Protein AF-A0AA41Z3N3-F1 (afdb_monomer_lite)

InterPro domains:
  IPR011051 RmlC-like cupin domain superfamily [SSF51182] (8-85)
  IPR014710 RmlC-like jelly roll fold [G3DSA:2.60.120.10] (1-46)
  IPR014710 RmlC-like jelly roll fold [G3DSA:2.60.120.10] (47-86)

Foldseek 3Di:
DDDQDVPNFDKDFDDCLQFFATKIWAWDDDDDPPDDDGDIDMDGDPPGDGDDAAQPPGHDDDDDDFDDDPHGRDDDDDDQDPVNNVD

pLDDT: mean 91.2, std 7.06, range [66.44, 98.31]

Secondary structure (DSSP, 8-state):
-----TTSSPPEEPPTTT-SS-EEEEEEE-PPTT----EEEEEEPTT-------BTTB----------BTTBS----PPPPHHHHH-

Organism: NCBI:txid2949735

Structure (mmCIF, N/CA/C/O backbone):
data_AF-A0AA41Z3N3-F1
#
_entry.id   AF-A0AA41Z3N3-F1
#
loop_
_atom_site.group_PDB
_atom_site.id
_atom_site.type_symbol
_atom_site.label_atom_id
_atom_site.label_alt_id
_atom_site.label_comp_id
_atom_site.label_asym_id
_atom_site.label_entity_id
_atom_site.label_seq_id
_atom_site.pdbx_PDB_ins_code
_atom_site.Cartn_x
_atom_site.Cartn_y
_atom_site.Cartn_z
_atom_site.occupancy
_atom_site.B_iso_or_equiv
_atom_site.auth_seq_id
_atom_site.auth_comp_id
_atom_site.auth_asym_id
_atom_site.auth_atom_id
_atom_site.pdbx_PDB_model_num
ATOM 1 N N . MET A 1 1 ? 27.215 -3.416 -10.924 1.00 86.38 1 MET A N 1
ATOM 2 C CA . MET A 1 1 ? 26.600 -3.279 -9.590 1.00 86.38 1 MET A CA 1
ATOM 3 C C . MET A 1 1 ? 26.083 -1.864 -9.501 1.00 86.38 1 MET A C 1
ATOM 5 O O . MET A 1 1 ? 26.885 -0.951 -9.641 1.00 86.38 1 MET A O 1
ATOM 9 N N . ASP A 1 2 ? 24.773 -1.705 -9.370 1.00 89.56 2 ASP A N 1
ATOM 10 C CA . ASP A 1 2 ? 24.134 -0.402 -9.192 1.00 89.56 2 ASP A CA 1
ATOM 11 C C . ASP A 1 2 ? 23.661 -0.291 -7.740 1.00 89.56 2 ASP A C 1
ATOM 13 O O . ASP A 1 2 ? 23.109 -1.252 -7.200 1.00 89.56 2 ASP A O 1
ATOM 17 N N . ILE A 1 3 ? 23.949 0.835 -7.087 1.00 93.00 3 ILE A N 1
ATOM 18 C CA . ILE A 1 3 ? 23.627 1.064 -5.675 1.00 93.00 3 ILE A CA 1
ATOM 19 C C . ILE A 1 3 ? 22.867 2.376 -5.5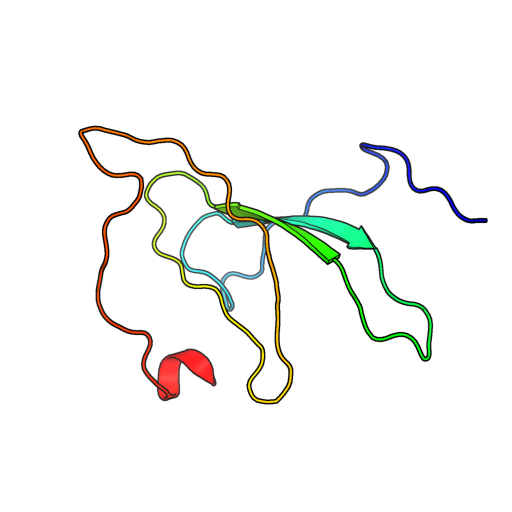70 1.00 93.00 3 ILE A C 1
ATOM 21 O O . ILE A 1 3 ? 23.442 3.458 -5.689 1.00 93.00 3 ILE A O 1
ATOM 25 N N . LYS A 1 4 ? 21.585 2.271 -5.233 1.00 93.25 4 LYS A N 1
ATOM 26 C CA . LYS A 1 4 ? 20.756 3.417 -4.876 1.00 93.25 4 LYS A CA 1
ATOM 27 C C . LYS A 1 4 ? 20.877 3.657 -3.378 1.00 93.25 4 LYS A C 1
ATOM 29 O O . LYS A 1 4 ? 20.529 2.794 -2.574 1.00 93.25 4 LYS A O 1
ATOM 34 N N . ARG A 1 5 ? 21.439 4.801 -2.986 1.00 95.38 5 ARG A N 1
ATOM 35 C CA . ARG A 1 5 ? 21.612 5.137 -1.565 1.00 95.38 5 ARG A CA 1
ATOM 36 C C . ARG A 1 5 ? 20.279 5.549 -0.943 1.00 95.38 5 ARG A C 1
ATOM 38 O O . ARG A 1 5 ? 19.413 6.084 -1.633 1.00 95.38 5 ARG A O 1
ATOM 45 N N . SER A 1 6 ? 20.140 5.349 0.365 1.00 94.88 6 SER A N 1
ATOM 46 C CA . SER A 1 6 ? 19.010 5.910 1.114 1.00 94.88 6 SER A CA 1
ATOM 47 C C . SER A 1 6 ? 18.901 7.422 0.861 1.00 94.88 6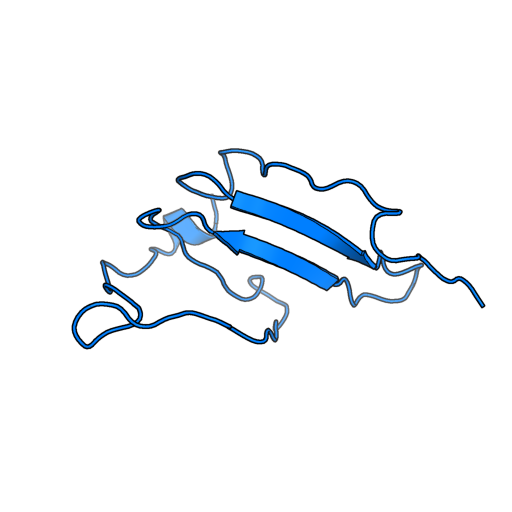 SER A C 1
ATOM 49 O O . SER A 1 6 ? 19.923 8.110 0.826 1.00 94.88 6 SER A O 1
ATOM 51 N N . GLY A 1 7 ? 17.684 7.909 0.605 1.00 93.88 7 GLY A N 1
ATOM 52 C CA . GLY A 1 7 ? 17.401 9.309 0.266 1.00 93.88 7 GLY A CA 1
ATOM 53 C C . GLY A 1 7 ? 17.773 9.747 -1.158 1.00 93.88 7 GLY A C 1
ATOM 54 O O . GLY A 1 7 ? 17.556 10.902 -1.504 1.00 93.88 7 GLY A O 1
ATOM 55 N N . SER A 1 8 ? 18.329 8.865 -2.002 1.00 94.56 8 SER A N 1
ATOM 56 C CA . SER A 1 8 ? 18.665 9.215 -3.398 1.00 94.56 8 SER A CA 1
ATOM 57 C C . SER A 1 8 ? 17.476 9.169 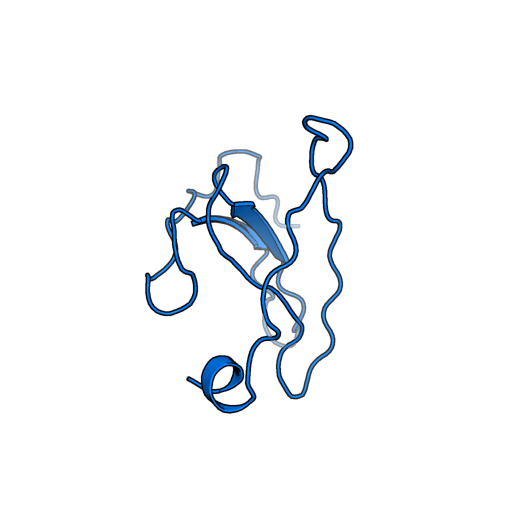-4.361 1.00 94.56 8 SER A C 1
ATOM 59 O O . SER A 1 8 ? 17.569 9.686 -5.471 1.00 94.56 8 SER A O 1
ATOM 61 N N . GLN A 1 9 ? 16.372 8.548 -3.947 1.00 93.69 9 GLN A N 1
ATOM 62 C CA . GLN A 1 9 ? 15.128 8.477 -4.705 1.00 93.69 9 GLN A CA 1
ATOM 63 C C . GLN A 1 9 ? 14.076 9.299 -3.964 1.00 93.69 9 GLN A C 1
ATOM 65 O O . GLN A 1 9 ? 13.928 9.144 -2.755 1.00 93.69 9 GLN A O 1
ATOM 70 N N . ALA A 1 10 ? 13.399 10.197 -4.678 1.00 93.50 10 ALA A N 1
ATOM 71 C CA . ALA A 1 10 ? 12.376 11.049 -4.089 1.00 93.50 10 ALA A CA 1
ATOM 72 C C . ALA A 1 10 ? 11.089 10.257 -3.831 1.00 93.50 10 ALA A C 1
ATOM 74 O O . ALA A 1 10 ? 10.671 9.466 -4.678 1.00 93.50 10 ALA A O 1
ATOM 75 N N . SER A 1 11 ? 10.458 10.522 -2.691 1.00 94.44 11 SER A N 1
ATOM 76 C CA . SER A 1 11 ? 9.118 10.035 -2.372 1.00 94.44 11 SER A CA 1
ATOM 77 C C . SER A 1 11 ? 8.086 10.683 -3.298 1.00 94.44 11 SER A C 1
ATOM 79 O O . SER A 1 11 ? 8.148 11.888 -3.569 1.00 94.44 11 SER A O 1
ATOM 81 N N . GLY A 1 12 ? 7.124 9.893 -3.763 1.00 90.94 12 GLY A N 1
ATOM 82 C CA . GLY A 1 12 ? 5.937 10.365 -4.467 1.00 90.94 12 GLY A CA 1
ATOM 83 C C . GLY A 1 12 ? 4.718 10.365 -3.548 1.00 90.94 12 GLY A C 1
ATOM 84 O O . GLY A 1 12 ? 4.600 9.509 -2.673 1.00 90.94 12 GLY A O 1
ATOM 85 N N . LYS A 1 13 ? 3.803 11.317 -3.759 1.00 86.31 13 LYS A N 1
ATOM 86 C CA . LYS A 1 13 ? 2.408 11.147 -3.330 1.00 86.31 13 LYS A CA 1
ATOM 87 C C . LYS A 1 13 ? 1.673 10.413 -4.435 1.00 86.31 13 LYS A C 1
ATOM 89 O O . LYS A 1 13 ? 1.819 10.792 -5.598 1.00 86.31 13 LYS A O 1
ATOM 94 N N . GLU A 1 14 ? 0.908 9.399 -4.069 1.00 78.44 14 GLU A N 1
ATOM 95 C CA . GLU A 1 14 ? 0.195 8.598 -5.057 1.00 78.44 14 GLU A CA 1
ATOM 96 C C . GLU A 1 14 ? -0.913 9.378 -5.772 1.00 78.44 14 GLU A C 1
ATOM 98 O O . GLU A 1 14 ? -1.466 10.335 -5.213 1.00 78.44 14 GLU A O 1
ATOM 103 N N . PRO A 1 15 ? -1.268 8.969 -7.005 1.00 72.12 15 PRO A N 1
ATOM 104 C CA . PRO A 1 15 ? -2.490 9.418 -7.650 1.00 72.12 15 PRO A CA 1
ATOM 105 C C . PRO A 1 15 ? -3.705 9.053 -6.788 1.00 72.12 15 PRO A C 1
ATOM 107 O O . PRO A 1 15 ? -3.839 7.919 -6.329 1.00 72.12 15 PRO A O 1
ATOM 110 N N . ALA A 1 16 ? -4.621 10.008 -6.615 1.00 68.81 16 ALA A N 1
ATOM 111 C CA . ALA A 1 16 ? -5.856 9.823 -5.844 1.00 68.81 16 ALA A CA 1
ATOM 112 C C . ALA A 1 16 ? -6.776 8.719 -6.404 1.00 68.81 16 ALA A C 1
ATOM 114 O O . ALA A 1 16 ? -7.726 8.312 -5.742 1.00 68.81 16 ALA A O 1
ATOM 115 N N . ASP A 1 17 ? -6.490 8.238 -7.614 1.00 70.50 17 ASP A N 1
ATOM 116 C CA . ASP A 1 17 ? -7.259 7.198 -8.288 1.00 70.50 17 ASP A CA 1
ATOM 117 C C . ASP A 1 17 ? -7.004 5.803 -7.692 1.00 70.50 17 ASP A C 1
ATOM 119 O O . ASP A 1 17 ? -7.843 4.922 -7.833 1.00 70.50 17 ASP A O 1
ATOM 123 N N . TRP A 1 18 ? -5.866 5.581 -7.019 1.00 68.25 18 TRP A N 1
ATOM 124 C CA . TRP A 1 18 ? -5.494 4.256 -6.490 1.00 68.25 18 TRP A CA 1
ATOM 125 C C . TRP A 1 18 ? -5.735 4.114 -4.987 1.00 68.25 18 TRP A C 1
ATOM 127 O O . TRP A 1 18 ? -5.920 3.006 -4.485 1.00 68.25 18 TRP A O 1
ATOM 137 N N . PHE A 1 19 ? -5.753 5.231 -4.257 1.00 74.31 19 PHE A N 1
ATOM 138 C CA . PHE A 1 19 ? -5.904 5.245 -2.808 1.00 74.31 19 PHE A CA 1
ATOM 139 C C . PHE A 1 19 ? -6.842 6.361 -2.364 1.00 74.31 19 PHE A C 1
ATOM 141 O O . PHE A 1 19 ? -6.815 7.471 -2.890 1.00 74.31 19 PHE A O 1
ATOM 148 N N . THR A 1 20 ? -7.634 6.084 -1.329 1.00 74.19 20 THR A N 1
ATOM 149 C CA . THR A 1 20 ? -8.305 7.141 -0.571 1.00 74.19 20 THR A CA 1
ATOM 150 C C . THR A 1 20 ? -7.375 7.585 0.558 1.00 74.19 20 THR A C 1
ATOM 152 O O . THR A 1 20 ? -6.841 6.745 1.279 1.00 74.19 20 THR A O 1
ATOM 155 N N . GLY A 1 21 ? -7.169 8.895 0.701 1.00 77.50 21 GLY A N 1
ATOM 156 C CA . GLY A 1 21 ? -6.309 9.460 1.742 1.00 77.50 21 GLY A CA 1
ATOM 157 C C . GLY A 1 21 ? -4.890 9.805 1.297 1.00 77.50 21 GLY A C 1
ATOM 158 O O . GLY A 1 21 ? -4.569 9.805 0.108 1.00 77.50 21 GLY A O 1
ATOM 159 N N . ILE A 1 22 ? -4.032 10.149 2.259 1.00 88.00 22 ILE A N 1
ATOM 160 C CA . ILE A 1 22 ? -2.624 10.468 1.997 1.00 88.00 22 ILE A CA 1
ATOM 161 C C . ILE A 1 22 ? -1.786 9.186 2.035 1.00 88.00 22 ILE A C 1
ATOM 163 O O . ILE A 1 22 ? -1.621 8.555 3.080 1.00 88.00 22 ILE A O 1
ATOM 167 N N . VAL A 1 23 ? -1.214 8.844 0.880 1.00 91.81 23 VAL A N 1
ATOM 168 C CA . VAL A 1 23 ? -0.303 7.709 0.709 1.00 91.81 23 VAL A CA 1
ATOM 169 C C . VAL A 1 23 ? 1.000 8.185 0.084 1.00 91.81 23 VAL A C 1
ATOM 171 O O . VAL A 1 23 ? 1.002 8.925 -0.907 1.00 91.81 23 VAL A O 1
ATOM 174 N N . TRP A 1 24 ? 2.108 7.746 0.671 1.00 94.31 24 TRP A N 1
ATOM 175 C CA . TRP A 1 24 ? 3.451 7.979 0.159 1.00 94.31 24 TRP A CA 1
ATOM 176 C C . TRP A 1 24 ? 4.028 6.693 -0.409 1.00 94.31 24 TRP A C 1
ATOM 178 O O . TRP A 1 24 ? 3.941 5.641 0.227 1.00 94.31 24 TRP A O 1
ATOM 188 N N . ILE A 1 25 ? 4.660 6.797 -1.576 1.00 93.25 25 ILE A N 1
ATOM 189 C CA . ILE A 1 25 ? 5.429 5.712 -2.179 1.00 93.25 25 ILE A CA 1
ATOM 190 C C . ILE A 1 25 ? 6.879 6.144 -2.350 1.00 93.25 25 ILE A C 1
ATOM 192 O O . ILE A 1 25 ? 7.204 7.102 -3.054 1.00 93.25 25 ILE A O 1
ATOM 196 N N . ASP A 1 26 ? 7.763 5.376 -1.725 1.00 95.50 26 ASP A N 1
ATOM 197 C CA . ASP A 1 26 ? 9.205 5.468 -1.867 1.00 95.50 26 ASP A CA 1
ATOM 198 C C . ASP A 1 26 ? 9.681 4.328 -2.781 1.00 95.50 26 ASP A C 1
ATOM 200 O O . ASP A 1 26 ? 9.701 3.159 -2.369 1.00 95.50 26 ASP A O 1
ATOM 204 N N . PRO A 1 27 ? 10.073 4.615 -4.034 1.00 93.88 27 PRO A N 1
ATOM 205 C CA . PRO A 1 27 ? 10.543 3.577 -4.939 1.00 93.88 27 PRO A CA 1
ATOM 206 C C . PRO A 1 27 ? 11.869 2.998 -4.435 1.00 93.88 27 PRO A C 1
ATOM 208 O O . PRO A 1 27 ? 12.811 3.733 -4.135 1.00 93.88 27 PRO A O 1
ATOM 211 N N . LEU A 1 28 ? 11.976 1.666 -4.378 1.00 94.00 28 LEU A N 1
ATOM 212 C CA . LEU A 1 28 ? 13.200 0.976 -3.957 1.00 94.00 28 LEU A CA 1
ATOM 213 C C . LEU A 1 28 ? 13.961 0.445 -5.171 1.00 94.00 28 LEU A C 1
ATOM 215 O O . LEU A 1 28 ? 15.134 0.781 -5.363 1.00 94.00 28 LEU A O 1
ATOM 219 N N . ASN A 1 29 ? 13.291 -0.308 -6.044 1.00 93.25 29 ASN A N 1
ATOM 220 C CA . ASN A 1 29 ? 13.849 -0.736 -7.323 1.00 93.25 29 ASN A CA 1
ATOM 221 C C . ASN A 1 29 ? 12.833 -0.6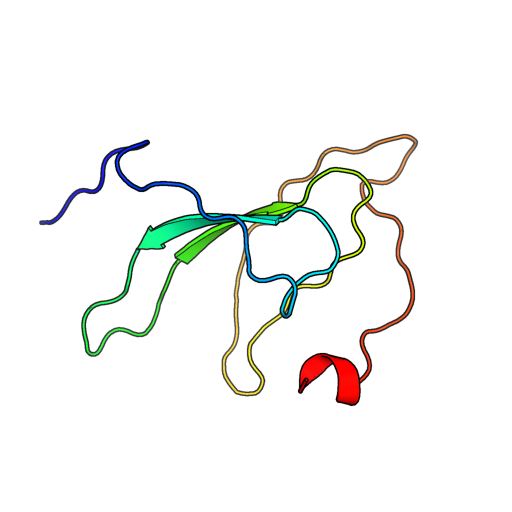04 -8.465 1.00 93.25 29 ASN A C 1
ATOM 223 O O . ASN A 1 29 ? 11.625 -0.661 -8.272 1.00 93.25 29 ASN A O 1
ATOM 227 N N . ASN A 1 30 ? 13.370 -0.464 -9.676 1.00 90.44 30 ASN A N 1
ATOM 228 C CA . ASN A 1 30 ? 12.626 -0.661 -10.911 1.00 90.44 30 ASN A CA 1
ATOM 229 C C . ASN A 1 30 ? 13.303 -1.830 -11.637 1.00 90.44 30 ASN A C 1
ATOM 231 O O . ASN A 1 30 ? 14.519 -1.745 -11.858 1.00 90.44 30 ASN A O 1
ATOM 235 N N . PRO A 1 31 ? 12.603 -2.938 -11.920 1.00 91.69 31 PRO A N 1
ATOM 236 C CA . PRO A 1 31 ? 13.244 -4.100 -12.507 1.00 91.69 31 PRO A CA 1
ATOM 237 C C . PRO A 1 31 ? 13.669 -3.804 -13.956 1.00 91.69 31 PRO A C 1
ATOM 239 O O . PRO A 1 31 ? 12.857 -3.315 -14.738 1.00 91.69 31 PRO A O 1
ATOM 242 N N . PRO A 1 32 ? 14.928 -4.077 -14.344 1.00 92.75 32 PRO A N 1
ATOM 243 C CA . PRO A 1 32 ? 15.316 -4.023 -15.747 1.00 92.75 32 PRO A CA 1
ATOM 244 C C . PRO A 1 32 ? 14.699 -5.204 -16.498 1.00 92.75 32 PRO A C 1
ATOM 246 O O . PRO A 1 32 ? 14.603 -6.301 -15.948 1.00 92.75 32 PRO A O 1
ATOM 249 N N . GLU A 1 33 ? 14.355 -5.021 -17.770 1.00 93.88 33 GLU A N 1
ATOM 250 C CA . GLU A 1 33 ? 13.907 -6.131 -18.616 1.00 93.88 33 GLU A CA 1
ATOM 251 C C . GLU A 1 33 ? 14.953 -7.264 -18.648 1.00 93.88 33 GLU A C 1
ATOM 253 O O . GLU A 1 33 ? 16.152 -6.983 -18.779 1.00 93.88 33 GLU A O 1
ATOM 258 N N . PRO A 1 34 ? 14.550 -8.548 -18.536 1.00 95.69 34 PRO A N 1
ATOM 259 C CA . PRO A 1 34 ? 13.180 -9.084 -18.460 1.00 95.69 34 PRO A CA 1
ATOM 260 C C . PRO A 1 34 ? 12.674 -9.354 -17.024 1.00 95.69 34 PRO A C 1
ATOM 262 O O . PRO A 1 34 ? 11.739 -10.137 -16.822 1.00 95.69 34 PRO A O 1
ATOM 265 N N . ALA A 1 35 ? 13.337 -8.811 -15.998 1.00 96.00 35 ALA A N 1
ATOM 266 C CA . ALA A 1 35 ? 12.930 -9.008 -14.612 1.00 96.00 35 ALA A CA 1
ATOM 267 C C . ALA A 1 35 ? 11.573 -8.338 -14.345 1.00 96.00 35 ALA A C 1
ATOM 269 O O . ALA A 1 35 ? 11.239 -7.318 -14.935 1.00 96.00 35 ALA A O 1
ATOM 270 N N . ARG A 1 36 ? 10.788 -8.910 -13.426 1.00 93.25 36 ARG A N 1
ATOM 271 C CA . ARG A 1 36 ? 9.419 -8.437 -13.135 1.00 93.25 36 ARG A CA 1
ATOM 272 C C . ARG A 1 36 ? 9.171 -8.061 -11.676 1.00 93.25 36 ARG A C 1
ATOM 274 O O . ARG A 1 36 ? 8.049 -7.733 -11.316 1.00 93.25 36 ARG A O 1
ATOM 281 N N . VAL A 1 37 ? 10.193 -8.134 -10.823 1.00 94.50 37 VAL A N 1
ATOM 282 C CA . VAL A 1 37 ? 10.052 -7.850 -9.388 1.00 94.50 37 VAL A CA 1
ATOM 283 C C . VAL A 1 37 ? 10.405 -6.391 -9.117 1.00 94.50 37 VAL A C 1
ATOM 285 O O . VAL A 1 37 ? 11.583 -6.034 -9.038 1.00 94.50 37 VAL A O 1
ATOM 288 N N . GLY A 1 38 ? 9.371 -5.563 -8.991 1.00 93.88 38 GLY A N 1
ATOM 289 C CA . GLY A 1 38 ? 9.461 -4.210 -8.446 1.00 93.88 38 GLY A CA 1
ATOM 290 C C . GLY A 1 38 ? 9.194 -4.187 -6.943 1.00 93.88 38 GLY A C 1
ATOM 291 O O . GLY A 1 38 ? 8.570 -5.096 -6.395 1.00 93.88 38 GLY A O 1
ATOM 292 N N . MET A 1 39 ? 9.694 -3.153 -6.278 1.00 95.44 39 MET A N 1
ATOM 293 C CA . MET A 1 39 ? 9.609 -2.964 -4.838 1.00 95.44 39 MET A CA 1
ATOM 294 C C . MET A 1 39 ? 9.502 -1.477 -4.532 1.00 95.44 39 MET A C 1
ATOM 296 O O . MET A 1 39 ? 10.264 -0.654 -5.052 1.00 95.44 39 MET A O 1
ATOM 300 N N . ALA A 1 40 ? 8.604 -1.164 -3.612 1.00 94.69 40 ALA A N 1
ATOM 301 C CA . ALA A 1 40 ? 8.470 0.146 -3.013 1.00 94.69 40 ALA A CA 1
ATOM 302 C C . ALA A 1 40 ? 8.214 0.002 -1.510 1.00 94.69 40 ALA A C 1
ATOM 304 O O . ALA A 1 40 ? 7.746 -1.042 -1.049 1.00 94.69 40 ALA A O 1
ATOM 305 N N . LEU A 1 41 ? 8.533 1.050 -0.759 1.00 96.31 41 LEU A N 1
ATOM 306 C CA . LEU A 1 41 ? 8.015 1.261 0.586 1.00 96.31 41 LEU A CA 1
ATOM 307 C C . LEU A 1 41 ? 6.755 2.124 0.455 1.00 96.31 41 LEU A C 1
ATOM 309 O O . LEU A 1 41 ? 6.780 3.147 -0.223 1.00 96.31 41 LEU A O 1
ATOM 313 N N . VAL A 1 42 ? 5.662 1.686 1.077 1.00 94.75 42 VAL A N 1
ATOM 314 C CA . VAL A 1 42 ? 4.370 2.382 1.049 1.00 94.75 42 VAL A CA 1
ATOM 315 C C . VAL A 1 42 ? 4.020 2.804 2.469 1.00 94.75 42 VAL A C 1
ATOM 317 O O . VAL A 1 42 ? 4.049 1.972 3.377 1.00 94.75 42 VAL A O 1
ATOM 320 N N . THR A 1 43 ? 3.694 4.083 2.653 1.00 95.88 43 THR A N 1
ATOM 321 C CA . THR A 1 43 ? 3.264 4.644 3.940 1.00 95.88 43 THR A CA 1
ATOM 322 C C . THR A 1 43 ? 1.847 5.182 3.812 1.00 95.88 43 THR A C 1
ATOM 324 O O . THR A 1 43 ? 1.596 6.075 3.005 1.00 95.88 43 THR A O 1
ATOM 327 N N . PHE A 1 44 ? 0.939 4.656 4.632 1.00 94.44 44 PHE A N 1
ATOM 328 C CA . PHE A 1 44 ? -0.426 5.155 4.779 1.00 94.44 44 PHE A CA 1
ATOM 329 C C . PHE A 1 44 ? -0.479 6.086 5.990 1.00 94.44 44 PHE A C 1
ATOM 331 O O . PHE A 1 44 ? -0.067 5.686 7.082 1.00 94.44 44 PHE A O 1
ATOM 338 N N . GLU A 1 45 ? -0.955 7.319 5.810 1.00 94.44 45 GLU A N 1
ATOM 339 C CA . GLU A 1 45 ? -1.129 8.230 6.944 1.00 94.44 45 GLU A CA 1
ATOM 340 C C . GLU A 1 45 ? -2.206 7.710 7.922 1.00 94.44 45 GLU A C 1
ATOM 342 O O . GLU A 1 45 ? -3.113 6.963 7.530 1.00 94.44 45 GLU A O 1
ATOM 347 N N . PRO A 1 46 ? -2.133 8.082 9.214 1.00 93.62 46 PRO A N 1
ATOM 348 C CA . PRO A 1 46 ? -3.079 7.609 10.215 1.00 93.62 46 PRO A CA 1
ATOM 349 C C . PRO A 1 46 ? -4.534 7.934 9.868 1.00 93.62 46 PRO A C 1
ATOM 351 O O . PRO A 1 46 ? -4.865 9.057 9.499 1.00 93.62 46 PRO A O 1
ATOM 354 N N . SER A 1 47 ? -5.426 6.979 10.133 1.00 89.19 47 SER A N 1
ATOM 355 C CA . SER A 1 47 ? -6.883 7.097 9.931 1.00 89.19 47 SER A CA 1
ATOM 356 C C . SER A 1 47 ? -7.345 7.207 8.472 1.00 89.19 47 SER A C 1
ATOM 358 O O . SER A 1 47 ? -8.519 7.492 8.237 1.00 89.19 47 SER A O 1
ATOM 360 N N . GLU A 1 48 ? -6.473 6.942 7.497 1.00 90.81 48 GLU A N 1
ATOM 361 C CA . GLU A 1 48 ? -6.864 6.876 6.089 1.00 90.81 48 GLU A CA 1
ATOM 362 C C . GLU A 1 48 ? -7.413 5.495 5.719 1.00 90.81 48 GLU A C 1
ATOM 364 O O . GLU A 1 48 ? -6.804 4.456 5.999 1.00 90.81 48 GLU A O 1
ATOM 369 N N . LYS A 1 49 ? -8.573 5.473 5.054 1.00 90.88 49 LYS A N 1
ATOM 370 C CA . LYS A 1 49 ? -9.181 4.234 4.560 1.00 90.88 49 LYS A CA 1
ATOM 371 C C . LYS A 1 49 ? -8.443 3.758 3.314 1.00 90.88 49 LYS A C 1
ATOM 373 O O . LYS A 1 49 ? -8.477 4.418 2.284 1.00 90.88 49 LYS A O 1
ATOM 378 N N . HIS A 1 50 ? -7.866 2.567 3.377 1.00 91.19 50 HIS A N 1
ATOM 379 C CA . HIS A 1 50 ? -7.113 1.999 2.267 1.00 91.19 50 HIS A CA 1
ATOM 380 C C . HIS A 1 50 ? -7.301 0.485 2.164 1.00 91.19 50 HIS A C 1
ATOM 382 O O . HIS A 1 50 ? -7.795 -0.173 3.080 1.00 91.19 50 HIS A O 1
ATOM 388 N N . TRP A 1 51 ? -6.888 -0.057 1.023 1.00 91.12 51 TRP A N 1
ATOM 389 C CA . TRP A 1 51 ? -6.747 -1.484 0.779 1.00 91.12 51 TRP A CA 1
ATOM 390 C C . TRP A 1 51 ? -5.469 -1.721 -0.027 1.00 91.12 51 TRP A C 1
ATOM 392 O O . TRP A 1 51 ? -4.956 -0.822 -0.690 1.00 91.12 51 TRP A O 1
ATOM 402 N N . HIS A 1 52 ? -4.925 -2.929 0.057 1.00 91.62 52 HIS A N 1
ATOM 403 C CA . HIS A 1 52 ? -3.761 -3.331 -0.722 1.00 91.62 52 HIS A CA 1
ATOM 404 C C . HIS A 1 52 ? -3.826 -4.832 -1.001 1.00 91.62 52 HIS A C 1
ATOM 406 O O . HIS A 1 52 ? -4.278 -5.618 -0.164 1.00 91.62 52 HIS A O 1
ATOM 412 N N . GLY A 1 53 ? -3.358 -5.247 -2.173 1.00 92.31 53 GLY A N 1
ATOM 413 C CA . GLY A 1 53 ? -3.457 -6.633 -2.608 1.00 92.31 53 GLY A CA 1
ATOM 414 C C . GLY A 1 53 ? -2.594 -6.939 -3.822 1.00 92.31 53 GLY A C 1
ATOM 415 O O . GLY A 1 53 ? -1.875 -6.089 -4.343 1.00 92.31 53 GLY A O 1
ATOM 416 N N . ALA A 1 54 ? -2.643 -8.200 -4.236 1.00 93.75 54 ALA A N 1
ATOM 417 C CA . ALA A 1 54 ? -2.024 -8.658 -5.467 1.00 93.75 54 ALA A CA 1
ATOM 418 C C . ALA A 1 54 ? -2.748 -8.089 -6.699 1.00 93.75 54 ALA A C 1
ATOM 420 O O . ALA A 1 54 ? -3.933 -7.767 -6.641 1.00 93.75 54 ALA A O 1
ATOM 421 N N . ALA A 1 55 ? -2.045 -8.027 -7.830 1.00 91.25 55 ALA A N 1
ATOM 422 C CA . ALA A 1 55 ? -2.689 -7.781 -9.116 1.00 91.25 55 ALA A CA 1
ATOM 423 C C . ALA A 1 55 ? -3.572 -8.989 -9.506 1.00 91.25 55 ALA A C 1
ATOM 425 O O . ALA A 1 55 ? -3.289 -10.105 -9.056 1.00 91.25 55 ALA A O 1
ATOM 426 N N . PRO A 1 56 ? -4.566 -8.830 -10.407 1.00 92.06 56 PRO A N 1
ATOM 427 C CA . PRO A 1 56 ? -5.518 -9.896 -10.750 1.00 92.06 56 PRO A CA 1
ATOM 428 C C . PRO A 1 56 ? -4.880 -11.219 -11.201 1.00 92.06 56 PRO A C 1
ATOM 430 O O . PRO A 1 56 ? -5.467 -12.286 -11.045 1.00 92.06 56 PRO A O 1
ATOM 433 N N . THR A 1 57 ? -3.675 -11.162 -11.774 1.00 95.19 57 THR A N 1
ATOM 434 C CA . THR A 1 57 ? -2.987 -12.324 -12.358 1.00 95.19 57 THR A CA 1
ATOM 435 C C . THR A 1 57 ? -1.605 -12.597 -11.764 1.00 95.19 57 THR A C 1
ATOM 437 O O . THR A 1 57 ? -0.922 -13.512 -12.224 1.00 95.19 57 THR A O 1
ATOM 440 N N . THR A 1 58 ? -1.156 -11.808 -10.783 1.00 93.69 58 THR A N 1
ATOM 441 C CA . THR A 1 58 ? 0.221 -11.878 -10.271 1.00 93.69 58 THR A CA 1
ATOM 442 C C . THR A 1 58 ? 0.228 -11.724 -8.761 1.00 93.69 58 THR A C 1
ATOM 444 O O . THR A 1 58 ? -0.171 -10.685 -8.245 1.00 93.69 58 THR A O 1
ATOM 447 N N . ALA A 1 59 ? 0.733 -12.740 -8.059 1.00 95.38 59 ALA A N 1
ATOM 448 C CA . ALA A 1 59 ? 0.872 -12.710 -6.608 1.00 95.38 59 ALA A CA 1
ATOM 449 C C . ALA A 1 59 ? 1.802 -11.578 -6.133 1.00 95.38 59 ALA A C 1
ATOM 451 O O . ALA A 1 59 ? 2.764 -11.216 -6.812 1.00 95.38 59 ALA A O 1
ATOM 452 N N . MET A 1 60 ? 1.532 -11.070 -4.932 1.00 96.50 60 MET A N 1
ATOM 453 C CA . MET A 1 60 ? 2.313 -10.039 -4.252 1.00 96.50 60 MET A CA 1
ATOM 454 C C . MET A 1 60 ? 2.624 -10.502 -2.826 1.00 96.50 60 MET A C 1
ATOM 456 O O . MET A 1 60 ? 1.801 -11.164 -2.195 1.00 96.50 60 MET A O 1
ATOM 460 N N . THR A 1 61 ? 3.807 -10.145 -2.330 1.00 96.75 61 THR A N 1
ATOM 461 C CA . THR A 1 61 ? 4.204 -10.325 -0.930 1.00 96.75 61 THR A CA 1
ATOM 462 C C . THR A 1 61 ? 4.673 -8.985 -0.391 1.00 96.75 61 THR A C 1
ATOM 464 O O . THR A 1 61 ? 5.422 -8.279 -1.066 1.00 96.75 61 THR A O 1
ATOM 467 N N . HIS A 1 62 ? 4.298 -8.668 0.844 1.00 97.31 62 HIS A N 1
ATOM 468 C CA . HIS A 1 62 ? 4.808 -7.504 1.555 1.00 97.31 62 HIS A CA 1
ATOM 469 C C . HIS A 1 62 ? 5.029 -7.820 3.035 1.00 97.31 62 HIS A C 1
ATOM 4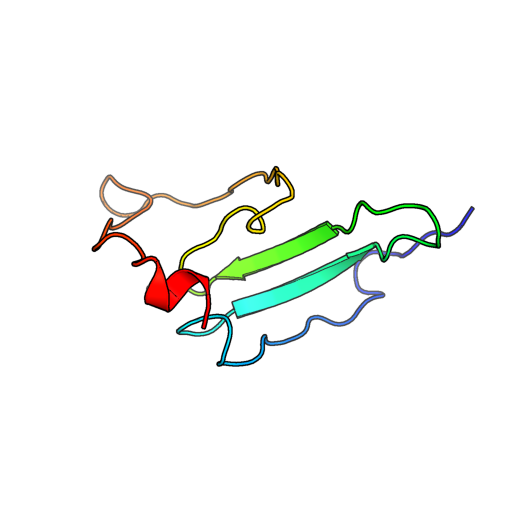71 O O . HIS A 1 62 ? 4.503 -8.795 3.572 1.00 97.31 62 HIS A O 1
ATOM 477 N N . ILE A 1 63 ? 5.825 -6.976 3.687 1.00 98.31 63 ILE A N 1
ATOM 478 C CA . ILE A 1 63 ? 5.928 -6.921 5.143 1.00 98.31 63 ILE A CA 1
ATOM 479 C C . ILE A 1 63 ? 5.060 -5.745 5.585 1.00 98.31 63 ILE A C 1
ATOM 481 O O . ILE A 1 63 ? 5.269 -4.627 5.120 1.00 98.31 63 ILE A O 1
ATOM 485 N N . ALA A 1 64 ? 4.088 -5.998 6.458 1.00 97.06 64 ALA A N 1
ATOM 486 C CA . ALA A 1 64 ? 3.267 -4.958 7.067 1.00 97.06 64 ALA A CA 1
ATOM 487 C C . ALA A 1 64 ? 3.841 -4.590 8.441 1.00 97.06 64 ALA A C 1
ATOM 489 O O . ALA A 1 64 ? 4.073 -5.469 9.276 1.00 97.06 64 ALA A O 1
ATOM 490 N N . ILE A 1 65 ? 4.101 -3.300 8.660 1.00 97.50 65 ILE A N 1
ATOM 491 C CA . ILE A 1 65 ? 4.606 -2.760 9.925 1.00 97.50 65 ILE A CA 1
ATOM 492 C C . ILE A 1 65 ? 3.636 -1.674 10.367 1.00 97.50 65 ILE A C 1
ATOM 494 O O . ILE A 1 65 ? 3.408 -0.710 9.645 1.00 97.50 65 ILE A O 1
ATOM 498 N N . GLN A 1 66 ? 3.068 -1.847 11.552 1.00 95.81 66 GLN A N 1
ATOM 499 C CA . GLN A 1 66 ? 2.014 -0.992 12.079 1.00 95.81 66 GLN A CA 1
ATOM 500 C C . GLN A 1 66 ? 2.057 -0.996 13.602 1.00 95.81 66 GLN A C 1
ATOM 502 O O . GLN A 1 66 ? 2.277 -2.034 14.236 1.00 95.81 66 GLN A O 1
ATOM 507 N N . GLU A 1 67 ? 1.841 0.176 14.183 1.00 95.81 67 GLU A N 1
ATOM 508 C CA . GLU A 1 67 ? 1.702 0.333 15.623 1.00 95.81 67 GLU A CA 1
ATOM 509 C C . GLU A 1 67 ? 0.273 0.004 16.061 1.00 95.81 67 GLU A C 1
ATOM 511 O O . GLU A 1 67 ? -0.667 -0.042 15.270 1.00 95.81 67 GLU A O 1
ATOM 516 N N . LYS A 1 68 ? 0.108 -0.255 17.356 1.00 95.31 68 LYS A N 1
ATOM 517 C CA . LYS A 1 68 ? -1.173 -0.613 17.957 1.00 95.31 68 LYS A CA 1
ATOM 518 C C . LYS A 1 68 ? -1.684 0.546 18.802 1.00 95.31 68 LYS A C 1
ATOM 520 O O . LYS A 1 68 ? -0.990 0.965 19.727 1.00 95.31 68 LYS A O 1
ATOM 525 N N . LEU A 1 69 ? -2.926 0.969 18.574 1.00 92.88 69 LEU A N 1
ATOM 526 C CA . LEU A 1 69 ? -3.622 1.950 19.405 1.00 92.88 69 LEU A CA 1
ATOM 527 C C . LEU A 1 69 ? -4.843 1.293 20.063 1.00 92.88 69 LEU A C 1
ATOM 529 O O . LEU A 1 69 ? -5.589 0.553 19.434 1.00 92.88 69 LEU A O 1
ATOM 533 N N . SER A 1 70 ? -5.039 1.506 21.365 1.00 93.00 70 SER A N 1
ATOM 534 C CA . SER A 1 70 ? -6.251 1.066 22.086 1.00 93.00 70 SER A CA 1
ATOM 535 C C . SER A 1 70 ? -6.630 -0.419 21.962 1.00 93.00 70 SER A C 1
ATOM 537 O O . SER A 1 70 ? -7.794 -0.772 22.112 1.00 93.00 70 SER A O 1
ATOM 539 N N . GLY A 1 71 ? -5.679 -1.323 21.723 1.00 95.06 71 GLY A N 1
ATOM 540 C CA . GLY A 1 71 ? -6.010 -2.750 21.640 1.00 95.06 71 GLY A CA 1
ATOM 541 C C . GLY A 1 71 ? -6.065 -3.329 20.225 1.00 95.06 71 GLY A C 1
ATOM 542 O O . GLY A 1 71 ? -6.003 -4.557 20.120 1.00 95.06 71 GLY A O 1
ATOM 543 N N . SER A 1 72 ? -5.998 -2.508 19.171 1.00 94.62 72 SER A N 1
ATOM 544 C CA . SER A 1 72 ? -5.959 -2.964 17.772 1.00 94.62 72 SER A CA 1
ATOM 545 C C . SER A 1 72 ? -4.991 -2.131 16.913 1.00 94.62 72 SER A C 1
ATOM 547 O O . SER A 1 72 ? -4.821 -0.943 17.171 1.00 94.62 72 SER A O 1
ATOM 549 N N . PRO A 1 73 ? -4.308 -2.719 15.916 1.00 95.00 73 PRO A N 1
ATOM 550 C CA . PRO A 1 73 ? -3.571 -1.952 14.912 1.00 95.00 73 PRO A CA 1
ATOM 551 C C . PRO A 1 73 ? -4.427 -1.544 13.700 1.00 95.00 73 PRO A C 1
ATOM 553 O O . PRO A 1 73 ? -3.908 -0.935 12.773 1.00 95.00 73 PRO A O 1
ATOM 556 N N . VAL A 1 74 ? -5.696 -1.956 13.649 1.00 95.31 74 VAL A N 1
ATOM 557 C CA . VAL A 1 74 ? -6.564 -1.805 12.475 1.00 95.31 74 VAL A CA 1
ATOM 558 C C . VAL A 1 74 ? -8.027 -1.711 12.889 1.00 95.31 74 VAL A C 1
ATOM 560 O O . VAL A 1 74 ? -8.464 -2.424 13.797 1.00 95.31 74 VAL A O 1
ATOM 563 N N . ASP A 1 75 ? -8.775 -0.889 12.163 1.00 94.69 75 ASP A N 1
ATOM 564 C CA . ASP A 1 75 ? -10.232 -0.907 12.133 1.00 94.69 75 ASP A CA 1
ATOM 565 C C . ASP A 1 75 ? -10.674 -1.502 10.791 1.00 94.69 75 ASP A C 1
ATOM 567 O O . ASP A 1 75 ? -10.463 -0.911 9.732 1.00 94.69 75 ASP A O 1
ATOM 571 N N . TRP A 1 76 ? -11.240 -2.712 10.820 1.00 95.38 76 TRP A N 1
ATOM 572 C CA . TRP A 1 76 ? -11.738 -3.367 9.609 1.00 95.38 76 TRP A CA 1
ATOM 573 C C . TRP A 1 76 ? -13.079 -2.772 9.185 1.00 95.38 76 TRP A C 1
ATOM 575 O O . TRP A 1 76 ? -13.977 -2.593 10.009 1.00 95.38 76 TRP A O 1
ATOM 585 N N . LEU A 1 77 ? -13.211 -2.512 7.886 1.00 93.81 77 LEU A N 1
ATOM 586 C CA . LEU A 1 77 ? -14.416 -1.970 7.264 1.00 93.81 77 LEU A CA 1
ATOM 587 C C . LEU A 1 77 ? -15.035 -3.007 6.313 1.00 93.81 77 LEU A C 1
ATOM 589 O O . LEU A 1 77 ? -14.888 -4.214 6.516 1.00 93.81 77 LEU A O 1
ATOM 593 N N . GLU A 1 78 ? -15.769 -2.559 5.297 1.00 96.38 78 GLU A N 1
ATOM 594 C CA . GLU A 1 78 ? -16.329 -3.443 4.284 1.00 96.38 78 GLU A CA 1
ATOM 595 C C . GLU A 1 78 ? -15.254 -4.061 3.373 1.00 96.38 78 GLU A C 1
ATOM 597 O O . GLU A 1 78 ? -14.148 -3.538 3.225 1.00 96.38 78 GLU A O 1
ATOM 602 N N . HIS A 1 79 ? -15.595 -5.181 2.733 1.00 95.06 79 HIS A N 1
ATOM 603 C CA . HIS A 1 79 ? -14.759 -5.747 1.679 1.00 95.06 79 HIS A CA 1
ATOM 604 C C . HIS A 1 79 ? -14.742 -4.842 0.444 1.00 95.06 79 HIS A C 1
ATOM 606 O O . HIS A 1 79 ? -15.762 -4.253 0.085 1.00 95.06 79 HIS A O 1
ATOM 612 N N . VAL A 1 80 ? -13.595 -4.818 -0.235 1.00 92.69 80 VAL A N 1
ATOM 613 C CA . VAL A 1 80 ? -13.464 -4.239 -1.575 1.00 92.69 80 VAL A CA 1
ATOM 614 C C . VAL A 1 80 ? -14.317 -5.065 -2.539 1.00 92.69 80 VAL A C 1
ATOM 616 O O . VAL A 1 80 ? -14.191 -6.291 -2.565 1.00 92.69 80 VAL A O 1
ATOM 619 N N . THR A 1 81 ? -15.210 -4.420 -3.291 1.00 93.88 81 THR A N 1
ATOM 620 C CA . THR A 1 81 ? -16.018 -5.108 -4.311 1.00 93.88 81 THR A CA 1
ATOM 621 C C . THR A 1 81 ? -15.192 -5.387 -5.565 1.00 93.88 81 THR A C 1
ATOM 623 O O . THR A 1 81 ? -14.174 -4.736 -5.803 1.00 93.88 81 THR A O 1
ATOM 626 N N . ASP A 1 82 ? -15.645 -6.317 -6.408 1.00 93.38 82 ASP A N 1
ATOM 627 C CA . ASP A 1 82 ? -14.977 -6.589 -7.685 1.00 93.38 82 ASP A CA 1
ATOM 628 C C . ASP A 1 82 ? -14.926 -5.328 -8.562 1.00 93.38 82 ASP A C 1
ATOM 630 O O . ASP A 1 82 ? -13.908 -5.069 -9.197 1.00 93.38 82 ASP A O 1
ATOM 634 N N . GLU A 1 83 ? -15.974 -4.494 -8.544 1.00 91.31 83 GLU A N 1
ATOM 635 C CA . GLU A 1 83 ? -15.996 -3.218 -9.269 1.00 91.31 83 GLU A CA 1
ATOM 636 C C . GLU A 1 83 ? -14.952 -2.227 -8.745 1.00 91.31 83 GLU A C 1
ATOM 638 O O . GLU A 1 83 ? -14.331 -1.531 -9.541 1.00 91.31 83 GLU A O 1
ATOM 643 N N . GLN A 1 84 ? -14.734 -2.166 -7.427 1.00 87.06 84 GLN A N 1
ATOM 644 C CA . GLN A 1 84 ? -13.695 -1.319 -6.827 1.00 87.06 84 GLN A CA 1
ATOM 645 C C . GLN A 1 84 ? -12.284 -1.839 -7.115 1.00 87.06 84 GLN A C 1
ATOM 647 O O . GLN A 1 84 ? -11.350 -1.049 -7.177 1.00 87.06 84 GLN A O 1
ATOM 652 N N . PHE A 1 85 ? -12.121 -3.153 -7.274 1.00 87.06 85 PHE A N 1
ATOM 653 C CA . PHE A 1 85 ? -10.826 -3.767 -7.558 1.00 87.06 85 PHE A CA 1
ATOM 654 C C . PHE A 1 85 ? -10.368 -3.562 -9.012 1.00 87.06 85 PHE A C 1
ATOM 656 O O . PHE A 1 85 ? -9.168 -3.579 -9.280 1.00 87.06 85 PHE A O 1
ATOM 663 N N . VAL A 1 86 ? -11.307 -3.399 -9.952 1.00 83.19 86 VAL A N 1
ATOM 664 C CA . VAL A 1 86 ? -11.010 -3.242 -11.390 1.00 83.19 86 VAL A C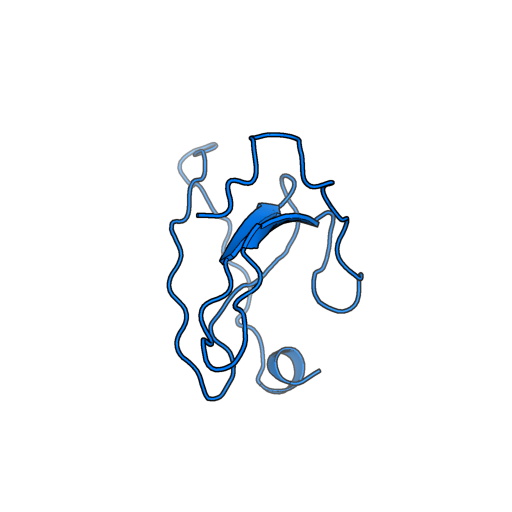A 1
ATOM 665 C C . VAL A 1 86 ? -11.045 -1.797 -11.898 1.00 83.19 86 VAL A C 1
ATOM 667 O O . VAL A 1 86 ? -10.654 -1.582 -13.048 1.00 83.19 86 VAL A O 1
ATOM 670 N N . ALA A 1 87 ? -11.563 -0.854 -11.102 1.00 66.44 87 ALA A N 1
ATOM 671 C CA . ALA A 1 87 ? -11.618 0.576 -11.424 1.00 66.44 87 ALA A CA 1
ATOM 672 C C . ALA A 1 87 ? -10.226 1.221 -11.377 1.00 66.44 87 ALA A C 1
ATOM 674 O O . ALA A 1 87 ? -9.959 2.055 -12.273 1.00 66.44 87 ALA A O 1
#

Sequence (87 aa):
MDIKRSGSQASGKEPADWFTGIVWIDPLNNPPEPARVGMALVTFEPSEKHWHGAAPTTAMTHIAIQEKLSGSPVDWLEHVTDEQFVA

Radius of gyration: 15.27 Å; chains: 1; bounding box: 43×24×41 Å